Protein AF-A0A7S2CT49-F1 (afdb_monomer_lite)

Structure (mmCIF, N/CA/C/O backbone):
data_AF-A0A7S2CT49-F1
#
_entry.id   AF-A0A7S2CT49-F1
#
loop_
_atom_site.group_PDB
_atom_site.id
_atom_site.type_symbol
_atom_site.label_atom_id
_atom_site.label_alt_id
_atom_site.label_comp_id
_atom_site.label_asym_id
_atom_site.label_entity_id
_atom_site.label_seq_id
_atom_site.pdbx_PDB_ins_code
_atom_site.Cartn_x
_atom_site.Cartn_y
_atom_site.Cartn_z
_atom_site.occupancy
_atom_site.B_iso_or_equiv
_atom_site.auth_seq_id
_atom_site.auth_comp_id
_atom_site.auth_asym_id
_atom_site.auth_atom_id
_atom_site.pdbx_PDB_model_num
ATOM 1 N N . GLN A 1 1 ? 1.262 11.212 2.405 1.00 94.25 1 GLN A N 1
ATOM 2 C CA . GLN A 1 1 ? 2.183 10.384 3.219 1.00 94.25 1 GLN A CA 1
ATOM 3 C C . GLN A 1 1 ? 2.990 9.507 2.270 1.00 94.25 1 GLN A C 1
ATOM 5 O O . GLN A 1 1 ? 2.411 9.041 1.298 1.00 94.25 1 GLN A O 1
ATOM 10 N N . THR A 1 2 ? 4.295 9.329 2.488 1.00 95.44 2 THR A N 1
ATOM 11 C CA . THR A 1 2 ? 5.170 8.579 1.561 1.00 95.44 2 THR A CA 1
ATOM 12 C C . THR A 1 2 ? 5.557 7.240 2.173 1.00 95.44 2 THR A C 1
ATOM 14 O O . THR A 1 2 ? 5.940 7.220 3.340 1.00 95.44 2 THR A O 1
ATOM 17 N N . PHE A 1 3 ? 5.526 6.174 1.369 1.00 96.88 3 PHE A N 1
ATOM 18 C CA . PHE A 1 3 ? 5.885 4.804 1.752 1.00 96.88 3 PHE A CA 1
ATOM 19 C C . PHE A 1 3 ? 6.835 4.187 0.724 1.00 96.88 3 PHE A C 1
ATOM 21 O O . PHE A 1 3 ? 6.817 4.553 -0.452 1.00 96.88 3 PHE A O 1
ATOM 28 N N . THR A 1 4 ? 7.680 3.266 1.170 1.00 96.56 4 THR A N 1
ATOM 29 C CA . THR A 1 4 ? 8.491 2.387 0.330 1.00 96.56 4 THR A CA 1
ATOM 30 C C . THR A 1 4 ? 7.782 1.051 0.300 1.00 96.56 4 THR A C 1
ATOM 32 O O . THR A 1 4 ? 7.306 0.565 1.322 1.00 96.56 4 THR A O 1
ATOM 35 N N . VAL A 1 5 ? 7.681 0.463 -0.883 1.00 95.62 5 VAL A N 1
ATOM 36 C CA . VAL A 1 5 ? 6.955 -0.789 -1.070 1.00 95.62 5 VAL A CA 1
ATOM 37 C C . VAL A 1 5 ? 7.770 -1.747 -1.911 1.00 95.62 5 VAL A C 1
ATOM 39 O O . VAL A 1 5 ? 8.537 -1.324 -2.779 1.00 95.62 5 VAL A O 1
ATOM 42 N N . VAL A 1 6 ? 7.576 -3.038 -1.668 1.00 93.88 6 VAL A N 1
ATOM 43 C CA . VAL A 1 6 ? 7.970 -4.071 -2.622 1.00 93.88 6 VAL A CA 1
ATOM 44 C C . VAL A 1 6 ? 6.849 -4.269 -3.640 1.00 93.88 6 VAL A C 1
ATOM 46 O O . VAL A 1 6 ? 5.675 -4.343 -3.273 1.00 93.88 6 VAL A O 1
ATOM 49 N N . PHE A 1 7 ? 7.209 -4.349 -4.918 1.00 94.31 7 PHE A N 1
ATOM 50 C CA . PHE A 1 7 ? 6.288 -4.764 -5.972 1.00 94.31 7 PHE A CA 1
ATOM 51 C C . PHE A 1 7 ? 6.201 -6.289 -5.987 1.00 94.31 7 PHE A C 1
ATOM 53 O O . PHE A 1 7 ? 7.211 -6.960 -6.199 1.00 94.31 7 PHE A O 1
ATOM 60 N N . ASP A 1 8 ? 5.006 -6.831 -5.769 1.00 92.25 8 ASP A N 1
ATOM 61 C CA . ASP A 1 8 ? 4.779 -8.271 -5.662 1.00 92.25 8 ASP A CA 1
ATOM 62 C C . ASP A 1 8 ? 3.765 -8.752 -6.703 1.00 92.25 8 ASP A C 1
ATOM 64 O O . ASP A 1 8 ? 2.602 -8.365 -6.694 1.00 92.25 8 ASP A O 1
ATOM 68 N N . THR A 1 9 ? 4.189 -9.638 -7.600 1.00 92.75 9 THR A N 1
ATOM 69 C CA . THR A 1 9 ? 3.304 -10.223 -8.624 1.00 92.75 9 THR A CA 1
ATOM 70 C C . THR A 1 9 ? 2.485 -11.411 -8.104 1.00 92.75 9 THR A C 1
ATOM 72 O O . THR A 1 9 ? 1.569 -11.863 -8.790 1.00 92.75 9 THR A O 1
ATOM 75 N N . GLY A 1 10 ? 2.782 -11.903 -6.896 1.00 90.12 10 GLY A N 1
ATOM 76 C CA . GLY A 1 10 ? 2.071 -12.993 -6.226 1.00 90.12 10 GLY A CA 1
ATOM 77 C C . GLY A 1 10 ? 0.856 -12.554 -5.404 1.00 90.12 10 GLY A C 1
ATOM 78 O O . GLY A 1 10 ? 0.076 -13.406 -4.982 1.00 90.12 10 GLY A O 1
ATOM 79 N N . SER A 1 11 ? 0.655 -11.250 -5.200 1.00 90.62 11 SER A N 1
ATOM 80 C CA . SER A 1 11 ? -0.482 -10.688 -4.463 1.00 90.62 11 SER A CA 1
ATOM 81 C C . SER A 1 11 ? -1.152 -9.549 -5.233 1.00 90.62 11 SER A C 1
ATOM 83 O O . SER A 1 11 ? -0.594 -9.011 -6.187 1.00 90.62 11 SER A O 1
ATOM 85 N N . GLY A 1 12 ? -2.387 -9.202 -4.858 1.00 92.75 12 GLY A N 1
ATOM 86 C CA . GLY A 1 12 ? -3.183 -8.192 -5.568 1.00 92.75 12 GLY A CA 1
ATOM 87 C C . GLY A 1 12 ? -3.439 -6.882 -4.812 1.00 92.75 12 GLY A C 1
ATOM 88 O O . GLY A 1 12 ? -3.810 -5.892 -5.436 1.00 92.75 12 GLY A O 1
ATOM 89 N N . HIS A 1 13 ? -3.269 -6.863 -3.489 1.00 95.31 13 HIS A N 1
ATOM 90 C CA . HIS A 1 13 ? -3.631 -5.722 -2.641 1.00 95.31 13 HIS A CA 1
ATOM 91 C C . HIS A 1 13 ? -2.438 -4.783 -2.424 1.00 95.31 13 HIS A C 1
ATOM 93 O O . HIS A 1 13 ? -1.292 -5.230 -2.384 1.00 95.31 13 HIS A O 1
ATOM 99 N N . LEU A 1 14 ? -2.706 -3.496 -2.189 1.00 97.06 14 LEU A N 1
ATOM 100 C CA . LEU A 1 14 ? -1.769 -2.632 -1.469 1.00 97.06 14 LEU A CA 1
ATOM 101 C C . LEU A 1 14 ? -1.980 -2.820 0.038 1.00 97.06 14 LEU A C 1
ATOM 103 O O . LEU A 1 14 ? -3.093 -2.628 0.535 1.00 97.06 14 LEU A O 1
ATOM 107 N N . ILE A 1 15 ? -0.913 -3.184 0.747 1.00 96.31 15 ILE A N 1
ATOM 108 C CA . ILE A 1 15 ? -0.894 -3.380 2.198 1.00 96.31 15 ILE A CA 1
ATOM 109 C C . ILE A 1 15 ? 0.108 -2.401 2.806 1.00 96.31 15 ILE A C 1
ATOM 111 O O . ILE A 1 15 ? 1.294 -2.438 2.471 1.00 96.31 15 ILE A O 1
ATOM 115 N N . LEU A 1 16 ? -0.366 -1.554 3.719 1.00 97.75 16 LEU A N 1
ATOM 116 C CA . LEU A 1 16 ? 0.454 -0.615 4.487 1.00 97.75 16 LEU A CA 1
ATOM 117 C C . LEU A 1 16 ? 0.185 -0.790 5.987 1.00 97.75 16 LEU A C 1
ATOM 119 O O . LEU A 1 16 ? -0.951 -1.082 6.365 1.00 97.75 16 LEU A O 1
ATOM 123 N N . PRO A 1 17 ? 1.174 -0.599 6.870 1.00 97.50 17 PRO A N 1
ATOM 124 C CA . PRO A 1 17 ? 0.947 -0.645 8.308 1.00 97.50 17 PRO A CA 1
ATOM 125 C C . PRO A 1 17 ? 0.160 0.587 8.770 1.00 97.50 17 PRO A C 1
ATOM 127 O O . PRO A 1 17 ? 0.418 1.715 8.357 1.00 97.50 17 PRO A O 1
ATOM 130 N N . SER A 1 18 ? -0.831 0.363 9.626 1.00 97.62 18 SER A N 1
ATOM 131 C CA . SER A 1 18 ? -1.708 1.392 10.189 1.00 97.62 18 SER A CA 1
ATOM 132 C C . SER A 1 18 ? -1.041 2.112 11.358 1.00 97.62 18 SER A C 1
ATOM 134 O O . SER A 1 18 ? -0.359 1.477 12.160 1.00 97.62 18 SER A O 1
ATOM 136 N N . SER A 1 19 ? -1.331 3.399 11.564 1.00 97.00 19 SER A N 1
ATOM 137 C CA . SER A 1 19 ? -0.973 4.102 12.809 1.00 97.00 19 SER A CA 1
ATOM 138 C C . SER A 1 19 ? -1.650 3.509 14.052 1.00 97.00 19 SER A C 1
ATOM 140 O O . SER A 1 19 ? -1.209 3.749 15.172 1.00 97.00 19 SER A O 1
ATOM 142 N N . ARG A 1 20 ? -2.698 2.691 13.864 1.00 94.56 20 ARG A N 1
ATOM 143 C CA . ARG A 1 20 ? -3.353 1.910 14.924 1.00 94.56 20 ARG A CA 1
ATOM 144 C C . ARG A 1 20 ? -2.641 0.583 15.224 1.00 94.56 20 ARG A C 1
ATOM 146 O O . ARG A 1 20 ? -3.030 -0.104 16.165 1.00 94.56 20 ARG A O 1
ATOM 153 N N . CYS A 1 21 ? -1.624 0.201 14.448 1.00 95.50 21 CYS A N 1
ATOM 154 C CA . CYS A 1 21 ? -0.850 -1.006 14.706 1.00 95.50 21 CYS A CA 1
ATOM 155 C C . CYS A 1 21 ? 0.168 -0.773 15.826 1.00 95.50 21 CYS A C 1
ATOM 157 O O . CYS A 1 21 ? 1.111 -0.002 15.672 1.00 95.50 21 CYS A O 1
ATOM 159 N N . LEU A 1 22 ? 0.006 -1.492 16.937 1.00 93.00 22 LEU A N 1
ATOM 160 C CA . LEU A 1 22 ? 0.848 -1.345 18.133 1.00 93.00 22 LEU A CA 1
ATOM 161 C C . LEU A 1 22 ? 1.944 -2.413 18.253 1.00 93.00 22 LEU A C 1
ATOM 163 O O . LEU A 1 22 ? 2.604 -2.500 19.283 1.00 93.00 22 LEU A O 1
ATOM 167 N N . SER A 1 23 ? 2.110 -3.268 17.241 1.00 91.25 23 SER A N 1
ATOM 168 C CA . SER A 1 23 ? 3.147 -4.304 17.271 1.00 91.25 23 SER A CA 1
ATOM 169 C C . SER A 1 23 ? 4.541 -3.715 17.042 1.00 91.25 23 SER A C 1
ATOM 171 O O . SER A 1 23 ? 4.703 -2.800 16.231 1.00 91.25 23 SER A O 1
ATOM 173 N N . ASP A 1 24 ? 5.559 -4.319 17.659 1.00 92.88 24 ASP A N 1
ATOM 174 C CA . ASP A 1 24 ? 6.968 -3.955 17.438 1.00 92.88 24 ASP A CA 1
ATOM 175 C C . ASP A 1 24 ? 7.380 -4.070 15.964 1.00 92.88 24 ASP A C 1
ATOM 177 O O . ASP A 1 24 ? 8.275 -3.370 15.501 1.00 92.88 24 ASP A O 1
ATOM 181 N N . THR A 1 25 ? 6.705 -4.937 15.204 1.00 94.69 25 THR A N 1
ATOM 182 C CA . THR A 1 25 ? 6.922 -5.077 13.760 1.00 94.69 25 THR A CA 1
ATOM 183 C C . THR A 1 25 ? 6.503 -3.819 13.014 1.00 94.69 25 THR A C 1
ATOM 185 O O . THR A 1 25 ? 7.282 -3.290 12.230 1.00 94.69 25 THR A O 1
ATOM 188 N N . CYS A 1 26 ? 5.306 -3.298 13.290 1.00 95.12 26 CYS A N 1
ATOM 189 C CA . CYS A 1 26 ? 4.827 -2.062 12.675 1.00 95.12 26 CYS A CA 1
ATOM 190 C C . CYS A 1 26 ? 5.701 -0.862 13.061 1.00 95.12 26 CYS A C 1
ATOM 192 O O . CYS A 1 26 ? 5.977 -0.021 12.215 1.00 95.12 26 CYS A O 1
ATOM 194 N N . ALA A 1 27 ? 6.202 -0.812 14.299 1.00 93.75 27 ALA A N 1
ATOM 195 C CA . ALA A 1 27 ? 7.058 0.277 14.775 1.00 93.75 27 ALA A CA 1
ATOM 196 C C . ALA A 1 27 ? 8.397 0.413 14.017 1.00 93.75 27 ALA A C 1
ATOM 198 O O . ALA A 1 27 ? 9.044 1.456 14.109 1.00 93.75 27 ALA A O 1
ATOM 199 N N . LYS A 1 28 ? 8.817 -0.616 13.265 1.00 95.31 28 LYS A N 1
ATOM 200 C CA . LYS A 1 28 ? 10.005 -0.573 12.394 1.00 95.31 28 LYS A CA 1
ATOM 201 C C . LYS A 1 28 ? 9.750 0.131 11.053 1.00 95.31 28 LYS A C 1
ATOM 203 O O . LYS A 1 28 ? 10.709 0.440 10.353 1.00 95.31 28 LYS A O 1
ATOM 208 N N . HIS A 1 29 ? 8.488 0.388 10.713 1.00 97.25 29 HIS A N 1
ATOM 209 C CA . HIS A 1 29 ? 8.044 0.889 9.413 1.00 97.25 29 HIS A CA 1
ATOM 210 C C . HIS A 1 29 ? 7.346 2.240 9.543 1.00 97.25 29 HIS A C 1
ATOM 212 O O . HIS A 1 29 ? 6.862 2.620 10.613 1.00 97.25 29 HIS A O 1
ATOM 218 N N . ARG A 1 30 ? 7.244 2.984 8.439 1.00 97.81 30 ARG A N 1
ATOM 219 C CA . ARG A 1 30 ? 6.355 4.149 8.388 1.00 97.81 30 ARG A CA 1
ATOM 220 C C . ARG A 1 30 ? 4.912 3.691 8.457 1.00 97.81 30 ARG A C 1
ATOM 222 O O . ARG A 1 30 ? 4.520 2.796 7.720 1.00 97.81 30 ARG A O 1
ATOM 229 N N . LEU A 1 31 ? 4.121 4.367 9.282 1.00 98.00 31 LEU A N 1
ATOM 230 C CA . LEU A 1 31 ? 2.718 4.047 9.514 1.00 98.00 31 LEU A CA 1
ATOM 231 C C . LEU A 1 31 ? 1.800 5.007 8.756 1.00 98.00 31 LEU A C 1
ATOM 233 O O . LEU A 1 31 ? 2.033 6.216 8.738 1.00 98.00 31 LEU A O 1
ATOM 237 N N . PHE A 1 32 ? 0.736 4.470 8.168 1.00 98.44 32 PHE A N 1
ATOM 238 C CA . PHE A 1 32 ? -0.350 5.248 7.593 1.00 98.44 32 PHE A CA 1
ATOM 239 C C . PHE A 1 32 ? -1.215 5.849 8.695 1.00 98.44 32 PHE A C 1
ATOM 241 O O . PHE A 1 32 ? -1.935 5.147 9.407 1.00 98.44 32 PHE A O 1
ATOM 248 N N . ASP A 1 33 ? -1.165 7.170 8.807 1.00 97.75 33 ASP A N 1
ATOM 249 C CA . ASP A 1 33 ? -2.039 7.958 9.654 1.00 97.75 33 ASP A CA 1
ATOM 250 C C . ASP A 1 33 ? -3.234 8.468 8.850 1.00 97.75 33 ASP A C 1
ATOM 252 O O . ASP A 1 33 ? -3.127 9.380 8.029 1.00 97.75 33 ASP A O 1
ATOM 256 N N . ARG A 1 34 ? -4.411 7.907 9.127 1.00 95.31 34 ARG A N 1
ATOM 257 C CA . ARG A 1 34 ? -5.674 8.320 8.508 1.00 95.31 34 ARG A CA 1
ATOM 258 C C . ARG A 1 34 ? -5.935 9.825 8.629 1.00 95.31 34 ARG A C 1
ATOM 260 O O . ARG A 1 34 ? -6.519 10.402 7.716 1.00 95.31 34 ARG A O 1
ATOM 267 N N . THR A 1 35 ? -5.533 10.462 9.727 1.00 95.56 35 THR A N 1
ATOM 268 C CA . THR A 1 35 ? -5.786 11.895 9.959 1.00 95.56 35 THR A CA 1
ATOM 269 C C . THR A 1 35 ? -4.895 12.800 9.109 1.00 95.56 35 THR A C 1
ATOM 271 O O . THR A 1 35 ? -5.261 13.940 8.838 1.00 95.56 35 THR A O 1
ATOM 274 N N . GLY A 1 36 ? -3.769 12.274 8.622 1.00 96.19 36 GLY A N 1
ATOM 275 C CA . GLY A 1 36 ? -2.838 12.968 7.735 1.00 96.19 36 GLY A CA 1
ATOM 276 C C . GLY A 1 36 ? -3.199 12.894 6.246 1.00 96.19 36 GLY A C 1
ATOM 277 O O . GLY A 1 36 ? -2.352 13.217 5.411 1.00 96.19 36 GLY A O 1
ATOM 278 N N . SER A 1 37 ? -4.399 12.421 5.893 1.00 96.94 37 SER A N 1
ATOM 279 C CA . SER A 1 37 ? -4.901 12.367 4.514 1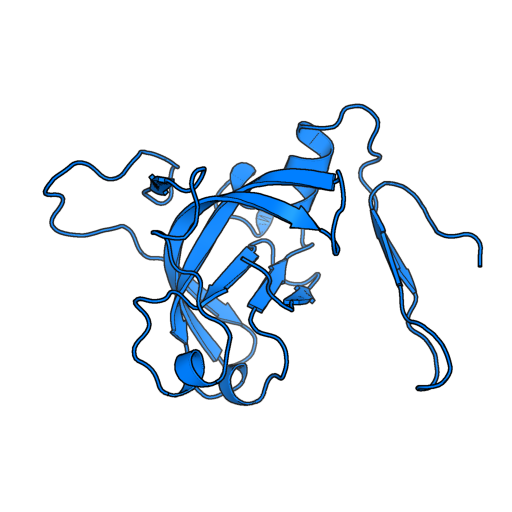.00 96.94 37 SER A CA 1
ATOM 280 C C . SER A 1 37 ? -6.290 13.003 4.409 1.00 96.94 37 SER A C 1
ATOM 282 O O . SER A 1 37 ? -7.227 12.594 5.099 1.00 96.94 37 SER A O 1
ATOM 284 N N . GLU A 1 38 ? -6.417 14.000 3.532 1.00 96.19 38 GLU A N 1
ATOM 285 C CA . GLU A 1 38 ? -7.678 14.704 3.261 1.00 96.19 38 GLU A CA 1
ATOM 286 C C . GLU A 1 38 ? -8.654 13.853 2.434 1.00 96.19 38 GLU A C 1
ATOM 288 O O . GLU A 1 38 ? -9.866 13.963 2.613 1.00 96.19 38 GLU A O 1
ATOM 293 N N . SER A 1 39 ? -8.136 12.993 1.551 1.00 96.69 39 SER A N 1
ATOM 294 C CA . SER A 1 39 ? -8.925 12.117 0.674 1.00 96.69 39 SER A CA 1
ATOM 295 C C . SER A 1 39 ? -9.280 10.774 1.305 1.00 96.69 39 SER A C 1
ATOM 297 O O . SER A 1 39 ? -10.162 10.082 0.792 1.00 96.69 39 SER A O 1
ATOM 299 N N . ALA A 1 40 ? -8.624 10.397 2.405 1.00 97.88 40 ALA A N 1
ATOM 300 C CA . ALA A 1 40 ? -8.869 9.107 3.023 1.00 97.88 40 ALA A CA 1
ATOM 301 C C . ALA A 1 40 ? -10.304 9.001 3.558 1.00 97.88 40 ALA A C 1
ATOM 303 O O . ALA A 1 40 ? -10.854 9.958 4.103 1.00 97.88 40 ALA A O 1
ATOM 304 N N . VAL A 1 41 ? -10.898 7.811 3.475 1.00 97.44 41 VAL A N 1
ATOM 305 C CA . VAL A 1 41 ? -12.194 7.461 4.069 1.00 97.44 41 VAL A CA 1
ATOM 306 C C . VAL A 1 41 ? -12.079 6.066 4.674 1.00 97.44 41 VAL A C 1
ATOM 308 O O . VAL A 1 41 ? -11.730 5.114 3.979 1.00 97.44 41 VAL A O 1
ATOM 311 N N . ASP A 1 42 ? -12.366 5.937 5.973 1.00 96.25 42 ASP A N 1
ATOM 312 C CA . ASP A 1 42 ? -12.455 4.615 6.602 1.00 96.25 42 ASP A CA 1
ATOM 313 C C . ASP A 1 42 ? -13.687 3.901 6.019 1.00 96.25 42 ASP A C 1
ATOM 315 O O . ASP A 1 42 ? -14.794 4.450 6.039 1.00 96.25 42 ASP A O 1
ATOM 319 N N . ILE A 1 43 ? -13.491 2.688 5.501 1.00 97.38 43 ILE A N 1
ATOM 320 C CA . ILE A 1 43 ? -14.525 1.885 4.829 1.00 97.38 43 ILE A CA 1
ATOM 321 C C . ILE A 1 43 ? -14.563 0.452 5.375 1.00 97.38 43 ILE A C 1
ATOM 323 O O . ILE A 1 43 ? -13.599 -0.004 5.999 1.00 97.38 43 ILE A O 1
ATOM 327 N N . GLU A 1 44 ? -15.668 -0.244 5.132 1.00 96.38 44 GLU A N 1
ATOM 328 C CA . GLU A 1 44 ? -15.753 -1.705 5.200 1.00 96.38 44 GLU A CA 1
ATOM 329 C C . GLU A 1 44 ? -15.148 -2.350 3.940 1.00 96.38 44 GLU A C 1
ATOM 331 O O . GLU A 1 44 ? -14.754 -1.661 2.991 1.00 96.38 44 GLU A O 1
ATOM 336 N N . HIS A 1 45 ? -15.069 -3.684 3.909 1.00 94.31 45 HIS A N 1
ATOM 337 C CA . HIS A 1 45 ? -14.412 -4.414 2.815 1.00 94.31 45 HIS A CA 1
ATOM 338 C C . HIS A 1 45 ? -15.096 -4.220 1.446 1.00 94.31 45 HIS A C 1
ATOM 340 O O . HIS A 1 45 ? -14.491 -4.421 0.390 1.00 94.31 45 HIS A O 1
ATOM 346 N N . ASP A 1 46 ? -16.383 -3.873 1.446 1.00 95.06 46 ASP A N 1
ATOM 347 C CA . ASP A 1 46 ? -17.190 -3.626 0.249 1.00 95.06 46 ASP A CA 1
ATOM 348 C C . ASP A 1 46 ? -17.129 -2.161 -0.225 1.00 95.06 46 ASP A C 1
ATOM 350 O O . ASP A 1 46 ? -17.679 -1.816 -1.276 1.00 95.06 46 ASP A O 1
ATOM 354 N N . GLY A 1 47 ? -16.414 -1.309 0.518 1.00 96.56 47 GLY A N 1
ATOM 355 C CA . GLY A 1 47 ? -16.265 0.119 0.264 1.00 96.56 47 GLY A CA 1
ATOM 356 C C . GLY A 1 47 ? -17.330 1.004 0.897 1.00 96.56 47 GLY A C 1
ATOM 357 O O . GLY A 1 47 ? -17.305 2.213 0.666 1.00 96.56 47 GLY A O 1
ATOM 358 N N . THR A 1 48 ? -18.259 0.454 1.679 1.00 96.31 48 THR A N 1
ATOM 359 C CA . THR A 1 48 ? -19.218 1.277 2.419 1.00 96.31 48 THR A CA 1
ATOM 360 C C . THR A 1 48 ? -18.500 2.083 3.511 1.00 96.31 48 THR A C 1
ATOM 362 O O . THR A 1 48 ? -17.686 1.526 4.248 1.00 96.31 48 THR A O 1
ATOM 365 N N . PRO A 1 49 ? -18.741 3.405 3.640 1.00 96.44 49 PRO A N 1
ATOM 366 C CA . PRO A 1 49 ? -18.118 4.198 4.697 1.00 96.44 49 PRO A CA 1
ATOM 367 C C . PRO A 1 49 ? -18.509 3.709 6.092 1.00 96.44 49 PRO A C 1
ATOM 369 O O . PRO A 1 49 ? -19.683 3.419 6.347 1.00 96.44 49 PRO A O 1
ATOM 372 N N . ILE A 1 50 ? -17.543 3.697 7.016 1.00 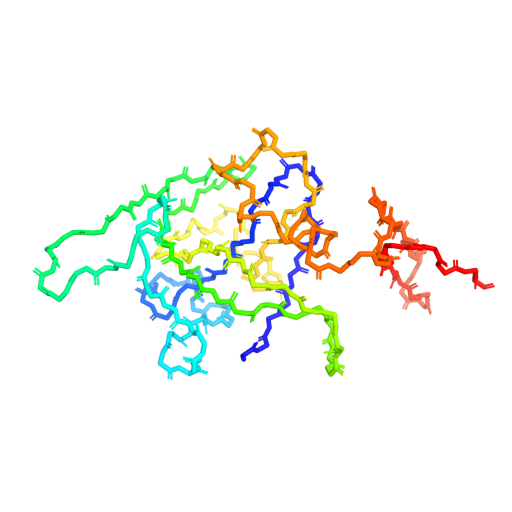94.56 50 ILE A N 1
ATOM 373 C CA . ILE A 1 50 ? -17.805 3.336 8.412 1.00 94.56 50 ILE A CA 1
ATOM 374 C C . ILE A 1 50 ? -18.825 4.311 9.007 1.00 94.56 50 ILE A C 1
ATOM 376 O O . ILE A 1 50 ? -18.642 5.533 8.996 1.00 94.56 50 ILE A O 1
ATOM 380 N N . LYS A 1 51 ? -19.915 3.769 9.557 1.00 89.69 51 LYS A N 1
ATOM 381 C CA . LYS A 1 51 ? -20.953 4.578 10.204 1.00 89.69 51 LYS A CA 1
ATOM 382 C C . LYS A 1 51 ? -20.427 5.170 11.516 1.00 89.69 51 LYS A C 1
ATOM 384 O O . LYS A 1 51 ? -19.757 4.465 12.275 1.00 89.69 51 LYS A O 1
ATOM 389 N N . PRO A 1 52 ? -20.787 6.421 11.855 1.00 84.00 52 PRO A N 1
ATOM 390 C CA . PRO A 1 52 ? -20.495 6.971 13.173 1.00 84.00 52 PRO A CA 1
ATOM 391 C C . PRO A 1 52 ? -21.029 6.051 14.280 1.00 84.00 52 PRO A C 1
ATOM 393 O O . PRO A 1 52 ? -22.202 5.682 14.269 1.00 84.00 52 PRO A O 1
ATOM 396 N N . GLY A 1 53 ? -20.166 5.672 15.225 1.00 81.38 53 GLY A N 1
ATOM 397 C CA . GLY A 1 53 ? -20.531 4.784 16.333 1.00 81.38 53 GLY A CA 1
ATOM 398 C C . GLY A 1 53 ? -20.594 3.291 15.988 1.00 81.38 53 GLY A C 1
ATOM 399 O O . GLY A 1 53 ? -21.090 2.518 16.806 1.00 81.38 53 GLY A O 1
ATOM 400 N N . ALA A 1 54 ? -20.105 2.864 14.817 1.00 82.62 54 ALA A N 1
ATOM 401 C CA . ALA A 1 54 ? -19.908 1.444 14.531 1.00 82.62 54 ALA A CA 1
ATOM 402 C C . ALA A 1 54 ? -18.969 0.809 15.578 1.00 82.62 54 ALA A C 1
ATOM 404 O O . ALA A 1 54 ? -17.906 1.351 15.880 1.00 82.62 54 ALA A O 1
ATOM 405 N N . GLY A 1 55 ? -19.390 -0.320 16.159 1.00 75.06 55 GLY A N 1
ATOM 406 C CA . GLY A 1 55 ? -18.659 -0.990 17.243 1.00 75.06 55 GLY A CA 1
ATOM 407 C C . GLY A 1 55 ? -17.522 -1.904 16.776 1.00 75.06 55 GLY A C 1
ATOM 408 O O . GLY A 1 55 ? -16.577 -2.131 17.525 1.00 75.06 55 GLY A O 1
ATOM 409 N N . SER A 1 56 ? -17.598 -2.420 15.550 1.00 84.12 56 SER A N 1
ATOM 410 C CA . SER A 1 56 ? -16.594 -3.294 14.938 1.00 84.12 56 SER A CA 1
ATOM 411 C C . SER A 1 56 ? -16.460 -2.956 13.460 1.00 84.12 56 SER A C 1
ATOM 413 O O . SER A 1 56 ? -17.451 -2.569 12.844 1.00 84.12 56 SER A O 1
ATOM 415 N N . ARG A 1 57 ? -15.255 -3.126 12.915 1.00 89.44 57 ARG A N 1
ATOM 416 C CA . ARG A 1 57 ? -14.962 -3.005 11.484 1.00 89.44 57 ARG A CA 1
ATOM 417 C C . ARG A 1 57 ? -14.707 -4.380 10.891 1.00 89.44 57 ARG A C 1
ATOM 419 O O . ARG A 1 57 ? -14.205 -5.259 11.598 1.00 89.44 57 ARG A O 1
ATOM 426 N N . ASP A 1 58 ? -14.983 -4.532 9.607 1.00 90.88 58 ASP A N 1
ATOM 427 C CA . ASP A 1 58 ? -14.563 -5.706 8.861 1.00 90.88 58 ASP A CA 1
ATOM 428 C C . ASP A 1 58 ? -13.037 -5.794 8.830 1.00 90.88 58 ASP A C 1
ATOM 430 O O . ASP A 1 58 ? -12.324 -4.799 8.655 1.00 90.88 58 ASP A O 1
ATOM 434 N N . GLN A 1 59 ? -12.536 -7.015 9.000 1.00 92.12 59 GLN A N 1
ATOM 435 C CA . GLN A 1 59 ? -11.112 -7.309 8.975 1.00 92.12 59 GLN A CA 1
ATOM 436 C C . GLN A 1 59 ? -10.818 -8.451 8.014 1.00 92.12 59 GLN A C 1
ATOM 438 O O . GLN A 1 59 ? -11.605 -9.386 7.866 1.00 92.12 59 GLN A O 1
ATOM 443 N N . LEU A 1 60 ? -9.643 -8.387 7.398 1.00 90.88 60 LEU A N 1
ATOM 444 C CA . LEU A 1 60 ? -9.094 -9.451 6.570 1.00 90.88 60 LEU A CA 1
ATOM 445 C C . LEU A 1 60 ? -7.797 -9.970 7.187 1.00 90.88 60 LEU A C 1
ATOM 447 O O . LEU A 1 60 ? -6.939 -9.183 7.590 1.00 90.88 60 LEU A O 1
ATOM 451 N N . ALA A 1 61 ? -7.649 -11.295 7.202 1.00 90.81 61 ALA A N 1
ATOM 452 C CA . ALA A 1 61 ? -6.374 -11.961 7.421 1.00 90.81 61 ALA A CA 1
ATOM 453 C C . ALA A 1 61 ? -5.755 -12.336 6.064 1.00 90.81 61 ALA A C 1
ATOM 455 O O . ALA A 1 61 ? -6.389 -13.022 5.262 1.00 90.81 61 ALA A O 1
ATOM 456 N N . ILE A 1 62 ? -4.533 -11.874 5.797 1.00 85.50 62 ILE A N 1
ATOM 457 C CA . ILE A 1 62 ? -3.771 -12.165 4.575 1.00 85.50 62 ILE A CA 1
ATOM 458 C C . ILE A 1 62 ? -2.513 -12.936 4.959 1.00 85.50 62 ILE A C 1
ATOM 460 O O . ILE A 1 62 ? -1.733 -12.476 5.791 1.00 85.50 62 ILE A O 1
ATOM 464 N N . SER A 1 63 ? -2.283 -14.075 4.310 1.00 85.00 63 SER A N 1
ATOM 465 C CA . SER A 1 63 ? -1.019 -14.808 4.412 1.00 85.00 63 SER A CA 1
ATOM 466 C C . SER A 1 63 ? -0.024 -14.312 3.359 1.00 85.00 63 SER A C 1
ATOM 468 O O . SER A 1 63 ? -0.363 -14.227 2.179 1.00 85.00 63 SER A O 1
ATOM 470 N N . PHE A 1 64 ? 1.209 -14.015 3.774 1.00 77.44 64 PHE A N 1
ATOM 471 C CA . PHE A 1 64 ? 2.309 -13.613 2.891 1.00 77.44 64 PHE A CA 1
ATOM 472 C C . PHE A 1 64 ? 3.552 -14.447 3.209 1.00 77.44 64 PHE A C 1
ATOM 474 O O . PHE A 1 64 ? 4.203 -14.252 4.239 1.00 77.44 64 PHE A O 1
ATOM 481 N N . GLY A 1 65 ? 3.882 -15.399 2.334 1.00 79.25 65 GLY A N 1
ATOM 482 C CA . GLY A 1 65 ? 4.914 -16.393 2.630 1.00 79.25 65 GLY A CA 1
ATOM 483 C C . GLY A 1 65 ? 4.568 -17.170 3.906 1.00 79.25 65 GLY A C 1
ATOM 484 O O . GLY A 1 65 ? 3.542 -17.843 3.959 1.00 79.25 65 GLY A O 1
ATOM 485 N N . THR A 1 66 ? 5.419 -17.060 4.928 1.00 83.69 66 THR A N 1
ATOM 486 C CA . THR A 1 66 ? 5.219 -17.648 6.267 1.00 83.69 66 THR A CA 1
ATOM 487 C C . THR A 1 66 ? 4.528 -16.710 7.261 1.00 83.69 66 THR A C 1
ATOM 489 O O . THR A 1 66 ? 4.209 -17.136 8.369 1.00 83.69 66 THR A O 1
ATOM 492 N N . GLY A 1 67 ? 4.312 -15.446 6.891 1.00 88.25 67 GLY A N 1
ATOM 493 C CA . GLY A 1 67 ? 3.744 -14.427 7.765 1.00 88.25 67 GLY A CA 1
ATOM 494 C C . GLY A 1 67 ? 2.249 -14.202 7.572 1.00 88.25 67 GLY A C 1
ATOM 495 O O . GLY A 1 67 ? 1.641 -14.653 6.599 1.00 88.25 67 GLY A O 1
ATOM 496 N N . GLU A 1 68 ? 1.672 -13.438 8.496 1.00 91.81 68 GLU A N 1
ATOM 497 C CA . GLU A 1 68 ? 0.259 -13.066 8.500 1.00 91.81 68 GLU A CA 1
ATOM 498 C C . GLU A 1 68 ? 0.077 -11.567 8.772 1.00 91.81 68 GLU A C 1
ATOM 500 O O . GLU A 1 68 ? 0.759 -10.969 9.611 1.00 91.81 68 GLU A O 1
ATOM 505 N N . VAL A 1 69 ? -0.880 -10.972 8.065 1.00 92.19 69 VAL A N 1
ATOM 506 C CA . VAL A 1 69 ? -1.372 -9.613 8.280 1.00 92.19 69 VAL A CA 1
ATOM 507 C C . VAL A 1 69 ? -2.838 -9.683 8.666 1.00 92.19 69 VAL A C 1
ATOM 509 O O . VAL A 1 69 ? -3.624 -10.294 7.952 1.00 92.19 69 VAL A O 1
ATOM 512 N N . THR A 1 70 ? -3.225 -8.990 9.735 1.00 94.44 70 THR A N 1
ATOM 513 C CA . THR A 1 70 ? -4.630 -8.651 9.996 1.00 94.44 70 THR A CA 1
ATOM 514 C C . THR A 1 70 ? -4.821 -7.170 9.712 1.00 94.44 70 THR A C 1
ATOM 516 O O . THR A 1 70 ? -4.110 -6.338 10.287 1.00 94.44 70 THR A O 1
ATOM 519 N N . GLY A 1 71 ? -5.763 -6.824 8.840 1.00 94.75 71 GLY A N 1
ATOM 520 C CA . GLY A 1 71 ? -5.973 -5.442 8.423 1.00 94.75 71 GLY A CA 1
ATOM 521 C C . GLY A 1 71 ? -7.432 -5.037 8.289 1.00 94.75 71 GLY A C 1
ATOM 522 O O . GLY A 1 71 ? -8.316 -5.874 8.129 1.00 94.75 71 GLY A O 1
ATOM 523 N N . GLU A 1 72 ? -7.644 -3.729 8.354 1.00 96.00 72 GLU A N 1
ATOM 524 C CA . GLU A 1 72 ? -8.892 -3.035 8.022 1.00 96.00 72 GLU A CA 1
ATOM 525 C C . GLU A 1 72 ? -8.724 -2.309 6.679 1.00 96.00 72 GLU A C 1
ATOM 527 O O . GLU A 1 72 ? -7.665 -2.377 6.056 1.00 96.00 72 GLU A O 1
ATOM 532 N N . PHE A 1 73 ? -9.745 -1.584 6.224 1.00 97.50 73 PHE A N 1
ATOM 533 C CA . PHE A 1 73 ? -9.753 -1.004 4.881 1.00 97.50 73 PHE A CA 1
ATOM 534 C C . PHE A 1 73 ? -9.838 0.519 4.898 1.00 97.50 73 PHE A C 1
ATOM 536 O O . PHE A 1 73 ? -10.520 1.121 5.726 1.00 97.50 73 PHE A O 1
ATOM 543 N N . VAL A 1 74 ? -9.163 1.169 3.964 1.00 98.06 74 VAL A N 1
ATOM 544 C CA . VAL A 1 74 ? -9.308 2.608 3.736 1.00 98.06 74 VAL A CA 1
ATOM 545 C C . VAL A 1 74 ? -9.453 2.844 2.245 1.00 98.06 74 VAL A C 1
ATOM 547 O O . VAL A 1 74 ? -8.780 2.204 1.444 1.00 98.06 74 VAL A O 1
ATOM 550 N N . TYR A 1 75 ? -10.346 3.739 1.860 1.00 98.44 75 TYR A N 1
ATOM 551 C CA . TYR A 1 75 ? -10.328 4.322 0.529 1.00 98.44 75 TYR A CA 1
ATOM 552 C C . TYR A 1 75 ? -9.401 5.531 0.566 1.00 98.44 75 TYR A C 1
ATOM 554 O O . TYR A 1 75 ? -9.554 6.362 1.459 1.00 98.44 75 TYR A O 1
ATOM 562 N N . ASP A 1 76 ? -8.460 5.645 -0.364 1.00 98.38 76 ASP A N 1
ATOM 563 C CA . ASP A 1 76 ? -7.634 6.846 -0.493 1.00 98.38 76 ASP A CA 1
ATOM 564 C C . ASP A 1 76 ? -7.084 6.999 -1.919 1.00 98.38 76 ASP A C 1
ATOM 566 O O . ASP A 1 76 ? -7.103 6.066 -2.729 1.00 98.38 76 ASP A O 1
ATOM 570 N N . ARG A 1 77 ? -6.554 8.186 -2.216 1.00 97.25 77 ARG A N 1
ATOM 571 C CA . ARG A 1 77 ? -5.825 8.468 -3.447 1.00 97.25 77 ARG A CA 1
ATOM 572 C C . ARG A 1 77 ? -4.364 8.063 -3.298 1.00 97.25 77 ARG A C 1
ATOM 574 O O . ARG A 1 77 ? -3.630 8.627 -2.488 1.00 97.25 77 ARG A O 1
ATOM 581 N N . VAL A 1 78 ? -3.919 7.118 -4.122 1.00 97.06 78 VAL A N 1
ATOM 582 C CA . VAL A 1 78 ? -2.546 6.595 -4.097 1.00 97.06 78 VAL A CA 1
ATOM 583 C C . VAL A 1 78 ? -1.815 6.988 -5.372 1.00 97.06 78 VAL A C 1
ATOM 585 O O . VAL A 1 78 ? -2.327 6.789 -6.470 1.00 97.06 78 VAL A O 1
ATOM 588 N N . CYS A 1 79 ? -0.605 7.528 -5.223 1.00 94.50 79 CYS A N 1
ATOM 589 C CA . CYS A 1 79 ? 0.251 7.965 -6.326 1.00 94.50 79 CYS A CA 1
ATOM 590 C C . CYS A 1 79 ? 1.583 7.209 -6.319 1.00 94.50 79 CYS A C 1
ATOM 592 O O . CYS A 1 79 ? 2.163 6.980 -5.256 1.00 94.50 79 CYS A O 1
ATOM 594 N N . LEU A 1 80 ? 2.089 6.851 -7.503 1.00 91.12 80 LEU A N 1
ATOM 595 C CA . LEU A 1 80 ? 3.367 6.149 -7.656 1.00 91.12 80 LEU A CA 1
ATOM 596 C C . LEU A 1 80 ? 4.512 7.098 -7.993 1.00 91.12 80 LEU A C 1
ATOM 598 O O . LEU A 1 80 ? 4.459 7.791 -9.001 1.00 91.12 80 LEU A O 1
ATOM 602 N N . GLY A 1 81 ? 5.592 7.056 -7.214 1.00 83.00 81 GLY A N 1
ATOM 603 C CA . GLY A 1 81 ? 6.776 7.887 -7.435 1.00 83.00 81 GLY A CA 1
ATOM 604 C C . GLY A 1 81 ? 6.666 9.284 -6.819 1.00 83.00 81 GLY A C 1
ATOM 605 O O . GLY A 1 81 ? 5.583 9.819 -6.582 1.00 83.00 81 GLY A O 1
ATOM 606 N N . SER A 1 82 ? 7.820 9.880 -6.526 1.00 63.62 82 SER A N 1
ATOM 607 C CA . SER A 1 82 ? 7.905 11.190 -5.879 1.00 63.62 82 SER A CA 1
ATOM 608 C C . SER A 1 82 ? 7.471 12.301 -6.840 1.00 63.62 82 SER A C 1
ATOM 610 O O . SER A 1 82 ? 8.194 12.621 -7.779 1.00 63.62 82 SER A O 1
ATOM 612 N N . GLY A 1 83 ? 6.299 12.896 -6.593 1.00 59.47 83 GLY A N 1
ATOM 613 C CA . GLY A 1 83 ? 5.785 14.040 -7.360 1.00 59.47 83 GLY A CA 1
ATOM 614 C C . GLY A 1 83 ? 5.075 13.687 -8.671 1.00 59.47 83 GLY A C 1
ATOM 615 O O . GLY A 1 83 ? 4.987 14.542 -9.549 1.00 59.47 83 GLY A O 1
ATOM 616 N N . SER A 1 84 ? 4.602 12.448 -8.840 1.00 60.25 84 SER A N 1
ATOM 617 C CA . SER A 1 84 ? 3.950 12.031 -10.085 1.00 60.25 84 SER A CA 1
ATOM 618 C C . SER A 1 84 ? 2.487 12.481 -10.191 1.00 60.25 84 SER A C 1
ATOM 620 O O . SER A 1 84 ? 1.779 12.635 -9.197 1.00 60.25 84 SER A O 1
ATOM 622 N N . ASN A 1 85 ? 2.022 12.611 -11.437 1.00 67.88 85 ASN A N 1
ATOM 623 C CA . ASN A 1 85 ? 0.601 12.721 -11.786 1.00 67.88 85 ASN A CA 1
ATOM 624 C C . ASN A 1 85 ? -0.081 11.343 -11.894 1.00 67.88 85 ASN A C 1
ATOM 626 O O . ASN A 1 85 ? -1.254 11.262 -12.257 1.00 67.88 85 ASN A O 1
ATOM 630 N N . THR A 1 86 ? 0.649 10.255 -11.629 1.00 86.50 86 THR A N 1
ATOM 631 C CA . THR A 1 86 ? 0.157 8.891 -11.816 1.00 86.50 86 THR A CA 1
ATOM 632 C C . THR A 1 86 ? -0.446 8.404 -10.515 1.00 86.50 86 THR A C 1
ATOM 634 O O . THR A 1 86 ? 0.223 7.785 -9.683 1.00 86.50 86 THR A O 1
ATOM 637 N N . CYS A 1 87 ? -1.723 8.720 -10.351 1.00 92.81 87 CYS A N 1
ATOM 638 C CA . CYS A 1 87 ? -2.496 8.354 -9.182 1.00 92.81 87 CYS A CA 1
ATOM 639 C C . CYS A 1 87 ? -3.751 7.588 -9.583 1.00 92.81 87 CYS A C 1
ATOM 641 O O . CYS A 1 87 ? -4.279 7.771 -10.682 1.00 92.81 87 CYS A O 1
ATOM 643 N N . ALA A 1 88 ? -4.253 6.790 -8.654 1.00 96.31 88 ALA A N 1
ATOM 644 C CA . ALA A 1 88 ? -5.577 6.210 -8.734 1.00 96.31 88 ALA A CA 1
ATOM 645 C C . ALA A 1 88 ? -6.229 6.233 -7.357 1.00 96.31 88 ALA A C 1
ATOM 647 O O . ALA A 1 88 ? -5.556 6.117 -6.328 1.00 96.31 88 ALA A O 1
ATOM 648 N N . ASP A 1 89 ? -7.543 6.379 -7.358 1.00 97.88 89 ASP A N 1
ATOM 649 C CA . ASP A 1 89 ? -8.332 6.238 -6.149 1.00 97.88 89 ASP A CA 1
ATOM 650 C C . ASP A 1 89 ? -8.622 4.751 -5.937 1.00 97.88 89 ASP A C 1
ATOM 652 O O . ASP A 1 89 ? -9.216 4.105 -6.806 1.00 97.88 89 ASP A O 1
ATOM 656 N N . ILE A 1 90 ? -8.151 4.192 -4.821 1.00 98.25 90 ILE A N 1
ATOM 657 C CA . ILE A 1 90 ? -8.208 2.751 -4.548 1.00 98.25 90 ILE A CA 1
ATOM 658 C C . ILE A 1 90 ? -8.658 2.457 -3.120 1.00 98.25 90 ILE A C 1
ATOM 660 O O . ILE A 1 90 ? -8.665 3.322 -2.245 1.00 98.25 90 ILE A O 1
ATOM 664 N N . ARG A 1 91 ? -8.982 1.189 -2.872 1.00 98.25 91 ARG A N 1
ATOM 665 C CA . ARG A 1 91 ? -9.125 0.628 -1.530 1.00 98.25 91 ARG A CA 1
ATOM 666 C C . ARG A 1 91 ? -7.808 -0.025 -1.117 1.00 98.25 91 ARG A C 1
ATOM 668 O O . ARG A 1 91 ? -7.208 -0.783 -1.875 1.00 98.25 91 ARG A O 1
ATOM 675 N N . VAL A 1 92 ? -7.358 0.268 0.092 1.00 98.12 92 VAL A N 1
ATOM 676 C CA . VAL A 1 92 ? -6.075 -0.157 0.658 1.00 98.12 92 VAL A CA 1
ATOM 677 C C . VAL A 1 92 ? -6.335 -0.977 1.912 1.00 98.12 92 VAL A C 1
ATOM 679 O O . VAL A 1 92 ? -7.250 -0.673 2.679 1.00 98.12 92 VAL A O 1
ATOM 682 N N . VAL A 1 93 ? -5.522 -2.009 2.132 1.00 97.56 93 VAL A N 1
ATOM 683 C CA . VAL A 1 93 ? -5.519 -2.772 3.382 1.00 97.56 93 VAL A CA 1
ATOM 684 C C . VAL A 1 93 ? -4.543 -2.110 4.354 1.00 97.56 93 VAL A C 1
ATOM 686 O O . VAL A 1 93 ? -3.343 -2.028 4.093 1.00 97.56 93 VAL A O 1
ATOM 689 N N . LEU A 1 94 ? -5.057 -1.642 5.488 1.00 97.62 94 LEU A N 1
ATOM 690 C CA . LEU A 1 94 ? -4.271 -1.098 6.586 1.00 97.62 94 LEU A CA 1
ATOM 691 C C . LEU A 1 94 ? -4.043 -2.180 7.636 1.00 97.62 94 LEU A C 1
ATOM 693 O O . LEU A 1 94 ? -4.966 -2.569 8.351 1.00 97.62 94 LEU A O 1
ATOM 697 N N . ALA A 1 95 ? -2.810 -2.667 7.735 1.00 96.50 95 ALA A N 1
ATOM 698 C CA . ALA A 1 95 ? -2.433 -3.693 8.692 1.00 96.50 95 ALA A CA 1
ATOM 699 C C . ALA A 1 95 ? -2.475 -3.137 10.122 1.00 96.50 95 ALA A C 1
ATOM 701 O O . ALA A 1 95 ? -1.711 -2.239 10.473 1.00 96.50 95 ALA A O 1
ATOM 702 N N . ASN A 1 96 ? -3.345 -3.703 10.956 1.00 94.69 96 ASN A N 1
ATOM 703 C CA . ASN A 1 96 ? -3.418 -3.432 12.394 1.00 94.69 96 ASN A CA 1
ATOM 704 C C . ASN A 1 96 ? -2.567 -4.423 13.203 1.00 94.69 96 ASN A C 1
ATOM 706 O O . ASN A 1 96 ? -2.257 -4.175 14.369 1.00 94.69 96 ASN A O 1
ATOM 710 N N . LYS A 1 97 ? -2.178 -5.542 12.584 1.00 94.12 97 LYS A N 1
ATOM 711 C CA . LYS A 1 97 ? -1.251 -6.531 13.130 1.00 94.12 97 LYS A CA 1
ATOM 712 C C . LYS A 1 97 ? -0.445 -7.161 11.997 1.00 94.12 97 LYS A C 1
ATOM 714 O O . LYS A 1 97 ? -1.007 -7.487 10.954 1.00 94.12 97 LYS A O 1
ATOM 719 N N . MET A 1 98 ? 0.850 -7.356 12.227 1.00 94.06 98 MET A N 1
ATOM 720 C CA . MET A 1 98 ? 1.770 -8.039 11.316 1.00 94.06 98 MET A CA 1
ATOM 721 C C . MET A 1 98 ? 2.652 -8.990 12.128 1.00 94.06 98 MET A C 1
ATOM 723 O O . MET A 1 98 ? 3.049 -8.652 13.247 1.00 94.06 98 MET A O 1
ATOM 727 N N . THR A 1 99 ? 2.936 -10.180 11.601 1.00 94.12 99 THR A N 1
ATOM 728 C CA . THR A 1 99 ? 3.893 -11.111 12.219 1.00 94.12 99 THR A CA 1
ATOM 729 C C . THR A 1 99 ? 5.326 -10.592 12.109 1.00 94.12 99 THR A C 1
ATOM 731 O O . THR A 1 99 ? 5.676 -9.924 11.141 1.00 94.12 99 THR A O 1
ATOM 734 N N . GLU A 1 100 ? 6.183 -10.921 13.078 1.00 94.12 100 GLU A N 1
ATOM 735 C CA . GLU A 1 100 ? 7.592 -10.506 13.030 1.00 94.12 100 GLU A CA 1
ATOM 736 C C . GLU A 1 100 ? 8.334 -11.115 11.838 1.00 94.12 100 GLU A C 1
ATOM 738 O O . GLU A 1 100 ? 9.070 -10.414 11.148 1.00 94.12 100 GLU A O 1
ATOM 743 N N . GLU A 1 101 ? 8.102 -12.390 11.539 1.00 92.19 101 GLU A N 1
ATOM 744 C CA . GLU A 1 101 ? 8.610 -13.010 10.321 1.00 92.19 101 GLU A CA 1
ATOM 745 C C . GLU A 1 101 ? 7.501 -13.057 9.251 1.00 92.19 101 GLU A C 1
ATOM 747 O O . GLU A 1 101 ? 6.376 -13.466 9.564 1.00 92.19 101 GLU A O 1
ATOM 752 N N . PRO A 1 102 ? 7.768 -12.625 8.002 1.00 90.25 102 PRO A N 1
ATOM 753 C CA . PRO A 1 102 ? 8.997 -11.977 7.526 1.00 90.25 102 PRO A CA 1
ATOM 754 C C . PRO A 1 102 ? 9.000 -10.439 7.686 1.00 90.25 102 PRO A C 1
ATOM 756 O O . PRO A 1 102 ? 10.015 -9.799 7.421 1.00 90.25 102 PRO A O 1
ATOM 759 N N . PHE A 1 103 ? 7.887 -9.819 8.093 1.00 92.19 103 PHE A N 1
ATOM 760 C CA . PHE A 1 103 ? 7.680 -8.370 7.943 1.00 92.19 103 PHE A CA 1
ATOM 761 C C . PHE A 1 103 ? 8.620 -7.490 8.772 1.00 92.19 103 PHE A C 1
ATOM 763 O O . PHE A 1 103 ? 8.962 -6.387 8.355 1.00 92.19 103 PHE A O 1
ATOM 770 N N . GLY A 1 104 ? 9.068 -7.963 9.929 1.00 91.94 104 GLY A N 1
ATOM 771 C CA . GLY A 1 104 ? 10.024 -7.270 10.788 1.00 91.94 104 GLY A CA 1
ATOM 772 C C . GLY A 1 104 ? 11.467 -7.306 10.279 1.00 91.94 104 GLY A C 1
ATOM 773 O O . GLY A 1 104 ? 12.317 -6.657 10.891 1.00 91.94 104 GLY A O 1
ATOM 774 N N . LEU A 1 105 ? 11.740 -8.059 9.205 1.00 91.25 105 LEU A N 1
ATOM 775 C CA . LEU A 1 105 ? 13.046 -8.171 8.545 1.00 91.25 105 LEU A CA 1
ATOM 776 C C . LEU A 1 105 ? 13.155 -7.294 7.290 1.00 91.25 105 LEU A C 1
ATOM 778 O O . LEU A 1 105 ? 14.250 -7.110 6.757 1.00 91.25 105 LEU A O 1
ATOM 782 N N . PHE A 1 106 ? 12.034 -6.772 6.790 1.00 91.62 106 PHE A N 1
ATOM 783 C CA . PHE A 1 106 ? 12.012 -5.961 5.580 1.00 91.62 106 PHE A CA 1
ATOM 784 C C . PHE A 1 106 ? 12.495 -4.530 5.833 1.00 91.62 106 PHE A C 1
ATOM 786 O O . PHE A 1 106 ? 12.322 -3.979 6.914 1.00 91.62 106 PHE A O 1
ATOM 793 N N . GLN A 1 107 ? 13.092 -3.924 4.803 1.00 93.06 107 GLN A N 1
ATOM 794 C CA . GLN A 1 107 ? 13.468 -2.501 4.796 1.00 93.06 107 GLN A CA 1
ATOM 795 C C . GLN A 1 107 ? 12.408 -1.602 4.139 1.00 93.06 107 GLN A C 1
ATOM 797 O O . GLN A 1 107 ? 12.505 -0.377 4.200 1.00 93.06 107 GLN A O 1
ATOM 802 N N . PHE A 1 108 ? 11.433 -2.198 3.454 1.00 94.56 108 PHE A N 1
ATOM 803 C CA . PHE A 1 108 ? 10.298 -1.496 2.866 1.00 94.56 108 PHE A CA 1
ATOM 804 C C . PHE A 1 108 ? 9.115 -1.510 3.835 1.00 94.56 108 PHE A C 1
ATOM 806 O O . PHE A 1 108 ? 8.936 -2.477 4.571 1.00 94.56 108 PHE A O 1
ATOM 813 N N . ASP A 1 109 ? 8.295 -0.462 3.789 1.00 97.06 109 ASP A N 1
ATOM 814 C CA . ASP A 1 109 ? 7.172 -0.289 4.713 1.00 97.06 109 ASP A CA 1
ATOM 815 C C . ASP A 1 109 ? 5.991 -1.215 4.397 1.00 97.06 109 ASP A C 1
ATOM 817 O O . ASP A 1 109 ? 5.245 -1.602 5.293 1.00 97.06 109 ASP A O 1
ATOM 821 N N . GLY A 1 110 ? 5.775 -1.540 3.119 1.00 95.50 110 GLY A N 1
ATOM 822 C CA . GLY A 1 110 ? 4.582 -2.268 2.692 1.00 95.50 110 GLY A CA 1
ATOM 823 C C . GLY A 1 110 ? 4.736 -3.077 1.411 1.00 95.50 110 GLY A C 1
ATOM 824 O O . GLY A 1 110 ? 5.803 -3.149 0.801 1.00 95.50 110 GLY A O 1
ATOM 825 N N . VAL A 1 111 ? 3.632 -3.691 0.999 1.00 95.00 111 VAL A N 1
ATOM 826 C CA . VAL A 1 111 ? 3.561 -4.574 -0.172 1.00 95.00 111 VAL A CA 1
ATOM 827 C C . VAL A 1 111 ? 2.572 -3.993 -1.165 1.00 95.00 111 VAL A C 1
ATOM 829 O O . VAL A 1 111 ? 1.441 -3.682 -0.798 1.00 95.00 111 VAL A O 1
ATOM 832 N N . LEU A 1 112 ? 2.983 -3.869 -2.423 1.00 96.25 112 LEU A N 1
ATOM 833 C CA . LEU A 1 112 ? 2.132 -3.434 -3.519 1.00 96.25 112 LEU A CA 1
ATOM 834 C C . LEU A 1 112 ? 1.940 -4.585 -4.503 1.00 96.25 112 LEU A C 1
ATOM 836 O O . LEU A 1 112 ? 2.835 -4.914 -5.284 1.00 96.25 112 LEU A O 1
ATOM 840 N N . GLY A 1 113 ? 0.749 -5.174 -4.459 1.00 95.12 113 GLY A N 1
ATOM 841 C CA . GLY A 1 113 ? 0.346 -6.258 -5.340 1.00 95.12 113 GLY A CA 1
ATOM 842 C C . GLY A 1 113 ? 0.148 -5.822 -6.796 1.00 95.12 113 GLY A C 1
ATOM 843 O O . GLY A 1 113 ? -0.581 -4.874 -7.0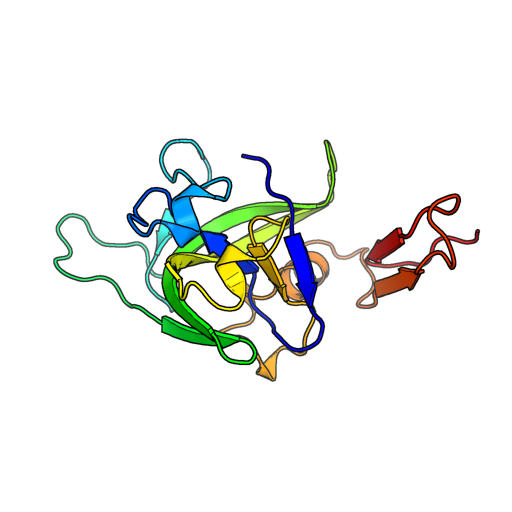89 1.00 95.12 113 GLY A O 1
ATOM 844 N N . LEU A 1 114 ? 0.774 -6.556 -7.711 1.00 95.38 114 LEU A N 1
ATOM 845 C CA . LEU A 1 114 ? 0.653 -6.449 -9.170 1.00 95.38 114 LEU A CA 1
ATOM 846 C C . LEU A 1 114 ? 0.058 -7.719 -9.799 1.00 95.38 114 LEU A C 1
ATOM 848 O O . LEU A 1 114 ? 0.088 -7.895 -11.017 1.00 95.38 114 LEU A O 1
ATOM 852 N N . GLY A 1 115 ? -0.436 -8.629 -8.963 1.00 91.00 115 GLY A N 1
ATOM 853 C CA . GLY A 1 115 ? -1.052 -9.876 -9.377 1.00 91.00 115 GLY A CA 1
ATOM 854 C C . GLY A 1 115 ? -2.392 -9.686 -10.089 1.00 91.00 115 GLY A C 1
ATOM 855 O O . GLY A 1 115 ? -2.939 -8.589 -10.218 1.00 91.00 115 GLY A O 1
ATOM 856 N N . LEU A 1 116 ? -2.934 -10.804 -10.566 1.00 88.44 116 LEU A N 1
ATOM 857 C CA . LEU A 1 116 ? -4.191 -10.835 -11.311 1.00 88.44 116 LEU A CA 1
ATOM 858 C C . LEU A 1 116 ? -5.386 -10.421 -10.442 1.00 88.44 116 LEU A C 1
ATOM 860 O O . LEU A 1 116 ? -5.405 -10.653 -9.236 1.00 88.44 116 LEU A O 1
ATOM 864 N N . GLY A 1 117 ? -6.446 -9.915 -11.083 1.00 83.69 117 GLY A N 1
ATOM 865 C CA . GLY A 1 117 ? -7.676 -9.490 -10.401 1.00 83.69 117 GLY A CA 1
ATOM 866 C C . GLY A 1 117 ? -8.372 -10.585 -9.576 1.00 83.69 117 GLY A C 1
ATOM 867 O O . GLY A 1 117 ? -9.113 -10.276 -8.655 1.00 83.69 117 GLY A O 1
ATOM 868 N N . ALA A 1 118 ? -8.097 -11.865 -9.842 1.00 86.25 118 ALA A N 1
ATOM 869 C CA . ALA A 1 118 ? -8.591 -12.975 -9.023 1.00 86.25 118 ALA A CA 1
ATOM 870 C C . ALA A 1 118 ? -7.969 -13.034 -7.609 1.00 86.25 118 ALA A C 1
ATOM 872 O O . ALA A 1 118 ? -8.451 -13.783 -6.766 1.00 86.25 118 ALA A O 1
ATOM 873 N N . LEU A 1 119 ? -6.898 -12.274 -7.354 1.00 85.75 119 LEU A N 1
ATOM 874 C CA . LEU A 1 119 ? -6.184 -12.218 -6.074 1.00 85.75 119 LEU A CA 1
ATOM 875 C C . LEU A 1 119 ? -6.595 -11.016 -5.206 1.00 85.75 119 LEU A C 1
ATOM 877 O O . LEU A 1 119 ? -5.993 -10.793 -4.153 1.00 85.75 119 LEU A O 1
ATOM 881 N N . VAL A 1 120 ? -7.589 -10.230 -5.638 1.00 90.50 120 VAL A N 1
ATOM 882 C CA . VAL A 1 120 ? -8.151 -9.111 -4.866 1.00 90.50 120 VAL A CA 1
ATOM 883 C C . VAL A 1 120 ? -9.589 -9.375 -4.439 1.00 90.50 120 VAL A C 1
ATOM 885 O O . VAL A 1 120 ? -10.330 -10.065 -5.134 1.00 90.50 120 VAL A O 1
ATOM 888 N N . LEU A 1 121 ? -10.001 -8.785 -3.310 1.00 91.50 121 LEU A N 1
ATOM 889 C CA . LEU A 1 121 ? -11.389 -8.849 -2.830 1.00 91.50 121 LEU A CA 1
ATOM 890 C C . LEU A 1 121 ? -12.390 -8.256 -3.834 1.00 91.50 121 LEU A C 1
ATOM 892 O O . LEU A 1 121 ? -13.502 -8.754 -3.990 1.00 91.50 121 LEU A O 1
ATOM 896 N N . SER A 1 122 ? -12.002 -7.160 -4.482 1.00 95.00 122 SER A N 1
ATOM 897 C CA . SER A 1 122 ? -12.761 -6.481 -5.534 1.00 95.00 122 SER A CA 1
ATOM 898 C C . SER A 1 122 ? -11.808 -5.653 -6.408 1.00 95.00 122 SER A C 1
ATOM 900 O O . SER A 1 122 ? -10.697 -5.343 -5.958 1.00 95.00 122 SER A O 1
ATOM 902 N N . PRO A 1 123 ? -12.184 -5.306 -7.655 1.00 96.62 123 PRO A N 1
ATOM 903 C CA . PRO A 1 123 ? -11.312 -4.572 -8.579 1.00 96.62 123 PRO A CA 1
ATOM 904 C C . PRO A 1 123 ? -10.749 -3.256 -8.021 1.00 96.62 123 PRO A C 1
ATOM 906 O O . PRO A 1 123 ? -9.672 -2.823 -8.429 1.00 96.62 123 PRO A O 1
ATOM 909 N N . GLU A 1 124 ? -11.447 -2.621 -7.083 1.00 97.81 124 GLU A N 1
ATOM 910 C CA . GLU A 1 124 ? -11.066 -1.374 -6.417 1.00 97.81 124 GLU A CA 1
ATOM 911 C C . GLU A 1 124 ? -9.836 -1.513 -5.505 1.00 97.81 124 GLU A C 1
ATOM 913 O O . GLU A 1 124 ? -9.239 -0.502 -5.145 1.00 97.81 124 GLU A O 1
ATOM 918 N N . TYR A 1 125 ? -9.421 -2.736 -5.156 1.00 97.31 125 TYR A N 1
ATOM 919 C CA . TYR A 1 125 ? -8.204 -2.992 -4.370 1.00 97.31 125 TYR A CA 1
ATOM 920 C C . TYR A 1 125 ? -6.926 -3.124 -5.208 1.00 97.31 125 TYR A C 1
ATOM 922 O O . TYR A 1 125 ? -5.827 -3.122 -4.653 1.00 97.31 125 TYR A O 1
ATOM 930 N N . SER A 1 126 ? -7.042 -3.257 -6.533 1.00 96.75 126 SER A N 1
ATOM 931 C CA . SER A 1 126 ? -5.878 -3.353 -7.415 1.00 96.75 126 SER A CA 1
ATOM 932 C C . SER A 1 126 ? -5.429 -1.960 -7.838 1.00 96.75 126 SER A C 1
ATOM 934 O O . SER A 1 126 ? -6.098 -1.322 -8.651 1.00 96.75 126 SER A O 1
ATOM 936 N N . LEU A 1 127 ? -4.272 -1.496 -7.349 1.00 96.19 127 LEU A N 1
ATOM 937 C CA . LEU A 1 127 ? -3.727 -0.199 -7.770 1.00 96.19 127 LEU A CA 1
ATOM 938 C C . LEU A 1 127 ? -3.542 -0.141 -9.285 1.00 96.19 127 LEU A C 1
ATOM 940 O O . LEU A 1 127 ? -4.029 0.782 -9.928 1.00 96.19 127 LEU A O 1
ATOM 944 N N . PHE A 1 128 ? -2.869 -1.138 -9.861 1.00 94.94 128 PHE A N 1
ATOM 945 C CA . PHE A 1 128 ? -2.614 -1.153 -11.297 1.00 94.94 128 PHE A CA 1
ATOM 946 C C . PHE A 1 128 ? -3.914 -1.247 -12.109 1.00 94.94 128 PHE A C 1
ATOM 948 O O . PHE A 1 128 ? -4.081 -0.518 -13.086 1.00 94.94 128 PHE A O 1
ATOM 955 N N . GLY A 1 129 ? -4.870 -2.073 -11.670 1.00 95.12 129 GLY A N 1
ATOM 956 C CA . GLY A 1 129 ? -6.186 -2.160 -12.303 1.00 95.12 129 GLY A CA 1
ATOM 957 C C . GLY A 1 129 ? -6.933 -0.825 -12.291 1.00 95.12 129 GLY A C 1
ATOM 958 O O . GLY A 1 129 ? -7.447 -0.400 -13.325 1.00 95.12 129 GLY A O 1
ATOM 959 N N . GLN A 1 130 ? -6.941 -0.126 -11.153 1.00 96.69 130 GLN A N 1
ATOM 960 C CA . GLN A 1 130 ? -7.565 1.192 -11.032 1.00 96.69 130 GLN A CA 1
ATOM 961 C C . GLN A 1 130 ? -6.819 2.268 -11.821 1.00 96.69 130 GLN A C 1
ATOM 963 O O . GLN A 1 130 ? -7.457 3.111 -12.445 1.00 96.69 130 GLN A O 1
ATOM 968 N N . MET A 1 131 ? -5.488 2.216 -11.883 1.00 94.31 131 MET A N 1
ATOM 969 C CA . MET A 1 131 ? -4.705 3.112 -12.732 1.00 94.31 131 MET A CA 1
ATOM 970 C C . MET A 1 131 ? -5.098 2.976 -14.204 1.00 94.31 131 MET A C 1
ATOM 972 O O . MET A 1 131 ? -5.350 3.989 -14.851 1.00 94.31 131 MET A O 1
ATOM 976 N N . VAL A 1 132 ? -5.219 1.751 -14.720 1.00 93.69 132 VAL A N 1
ATOM 977 C CA . VAL A 1 132 ? -5.672 1.508 -16.099 1.00 93.69 132 VAL A CA 1
ATOM 978 C C . VAL A 1 132 ? -7.119 1.975 -16.294 1.00 93.69 132 VAL A C 1
ATOM 980 O O . VAL A 1 132 ? -7.420 2.655 -17.271 1.00 93.69 132 VAL A O 1
ATOM 983 N N . ALA A 1 133 ? -8.020 1.655 -15.361 1.00 94.81 133 ALA A N 1
ATOM 984 C CA . ALA A 1 133 ? -9.439 1.997 -15.473 1.00 94.81 133 ALA A CA 1
ATOM 985 C C . ALA A 1 133 ? -9.707 3.513 -15.418 1.00 94.81 133 ALA A C 1
ATOM 987 O O . ALA A 1 133 ? -10.592 4.012 -16.112 1.00 94.81 133 ALA A O 1
ATOM 988 N N . GLN A 1 134 ? -8.946 4.246 -14.603 1.00 94.81 134 GLN A N 1
ATOM 989 C CA . GLN A 1 134 ? -9.130 5.682 -14.375 1.00 94.81 134 GLN A CA 1
ATOM 990 C C . GLN A 1 134 ? -8.316 6.551 -15.347 1.00 94.81 134 GLN A C 1
ATOM 992 O O . GLN A 1 134 ? -8.548 7.757 -15.424 1.00 94.81 134 GLN A O 1
ATOM 997 N N . ASN A 1 135 ? -7.395 5.963 -16.120 1.00 90.50 135 ASN A N 1
ATOM 998 C CA . ASN A 1 135 ? -6.557 6.678 -17.083 1.00 90.50 135 ASN A CA 1
ATOM 999 C C . ASN A 1 135 ? -6.689 6.046 -18.483 1.00 90.50 135 ASN A C 1
ATOM 1001 O O . ASN A 1 135 ? -5.894 5.173 -18.828 1.00 90.50 135 ASN A O 1
ATOM 1005 N N . PRO A 1 136 ? -7.624 6.516 -19.339 1.00 86.94 136 PRO A N 1
ATOM 1006 C CA . PRO A 1 136 ? -7.922 5.899 -20.640 1.00 86.94 136 PRO A CA 1
ATOM 1007 C C . PRO A 1 136 ? -6.740 5.764 -21.616 1.00 86.94 136 PRO A C 1
ATOM 1009 O O . PRO A 1 136 ? -6.815 4.991 -22.565 1.00 86.94 136 PRO A O 1
ATOM 1012 N N . GLY A 1 137 ? -5.662 6.530 -21.421 1.00 88.69 137 GLY A N 1
ATOM 1013 C CA . GLY A 1 137 ? -4.443 6.438 -22.231 1.00 88.69 137 GLY A CA 1
ATOM 1014 C C . GLY A 1 137 ? -3.430 5.392 -21.749 1.00 88.69 137 GLY A C 1
ATOM 1015 O O . GLY A 1 137 ? -2.470 5.113 -22.464 1.00 88.69 137 GLY A O 1
ATOM 1016 N N . MET A 1 138 ? -3.609 4.825 -20.553 1.00 90.62 138 MET A N 1
ATOM 1017 C CA . MET A 1 138 ? -2.674 3.868 -19.968 1.00 90.62 138 MET A CA 1
ATOM 1018 C C . MET A 1 138 ? -2.907 2.463 -20.525 1.00 90.62 138 MET A C 1
ATOM 1020 O O . MET A 1 138 ? -4.016 1.936 -20.485 1.00 90.62 138 MET A O 1
ATOM 1024 N N . GLN A 1 139 ? -1.841 1.829 -21.013 1.00 93.19 139 GLN A N 1
ATOM 1025 C CA . GLN A 1 139 ? -1.910 0.452 -21.493 1.00 93.19 139 GLN A CA 1
ATOM 1026 C C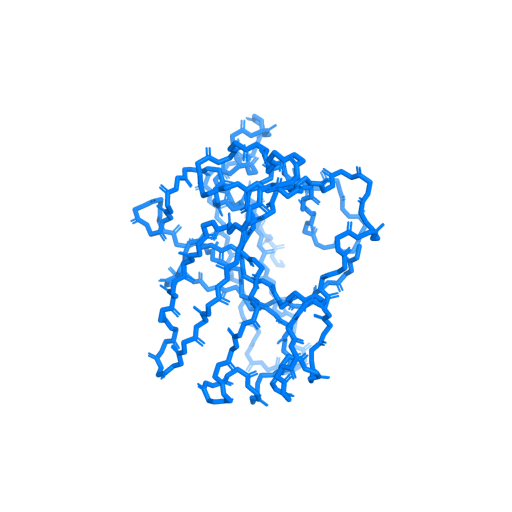 . GLN A 1 139 ? -1.893 -0.556 -20.326 1.00 93.19 139 GLN A C 1
ATOM 1028 O O . GLN A 1 139 ? -1.185 -0.337 -19.342 1.00 93.19 139 GLN A O 1
ATOM 1033 N N . PRO A 1 140 ? -2.612 -1.691 -20.422 1.00 92.75 140 PRO A N 1
ATOM 1034 C CA . PRO A 1 140 ? -2.728 -2.682 -19.349 1.00 92.75 140 PRO A CA 1
ATOM 1035 C C . PRO A 1 140 ? -1.515 -3.628 -19.275 1.00 92.75 140 PRO A C 1
ATOM 1037 O O . PRO A 1 140 ? -1.664 -4.843 -19.178 1.00 92.75 140 PRO A O 1
ATOM 1040 N N . HIS A 1 141 ? -0.300 -3.086 -19.336 1.00 92.62 141 HIS A N 1
ATOM 1041 C CA . HIS A 1 141 ? 0.933 -3.829 -19.087 1.00 92.62 141 HIS A CA 1
ATOM 1042 C C . HIS A 1 141 ? 1.908 -3.015 -18.233 1.00 92.62 141 HIS A C 1
ATOM 1044 O O . HIS A 1 141 ? 1.841 -1.786 -18.175 1.00 92.62 141 HIS A O 1
ATOM 1050 N N . PHE A 1 142 ? 2.838 -3.714 -17.592 1.00 92.62 142 PHE A N 1
ATOM 1051 C CA . PHE A 1 142 ? 3.988 -3.122 -16.924 1.00 92.62 142 PHE A CA 1
ATOM 1052 C C . PHE A 1 142 ? 5.246 -3.918 -17.277 1.00 92.62 142 PHE A C 1
ATOM 1054 O O . PHE A 1 142 ? 5.165 -5.101 -17.616 1.00 92.62 142 PHE A O 1
ATOM 1061 N N . SER A 1 143 ? 6.407 -3.277 -17.198 1.00 92.62 143 SER A N 1
ATOM 1062 C CA . SER A 1 143 ? 7.708 -3.917 -17.395 1.00 92.62 143 SER A CA 1
ATOM 1063 C C . SER A 1 143 ? 8.589 -3.705 -16.178 1.00 92.62 143 SER A C 1
ATOM 1065 O O . SER A 1 143 ? 8.590 -2.620 -15.600 1.00 92.62 143 SER A O 1
ATOM 1067 N N . VAL A 1 144 ? 9.370 -4.721 -15.821 1.00 91.94 144 VAL A N 1
ATOM 1068 C CA . VAL A 1 144 ? 10.351 -4.649 -14.736 1.00 91.94 144 VAL A CA 1
ATOM 1069 C C . VAL A 1 144 ? 11.735 -4.887 -15.318 1.00 91.94 144 VAL A C 1
ATOM 1071 O O . VAL A 1 144 ? 11.976 -5.903 -15.969 1.00 91.94 144 VAL A O 1
ATOM 1074 N N . PHE A 1 145 ? 12.646 -3.960 -15.053 1.00 91.69 145 PHE A N 1
ATOM 1075 C CA . PHE A 1 145 ? 14.069 -4.106 -15.301 1.00 91.69 145 PHE A CA 1
ATOM 1076 C C . PHE A 1 145 ? 14.797 -4.182 -13.960 1.00 91.69 145 PHE A C 1
ATOM 1078 O O . PHE A 1 145 ? 14.672 -3.289 -13.123 1.00 91.69 145 PHE A O 1
ATOM 1085 N N . LEU A 1 146 ? 15.569 -5.247 -13.758 1.00 90.69 146 LEU A N 1
ATOM 1086 C CA . LEU A 1 146 ? 16.410 -5.414 -12.578 1.00 90.69 146 LEU A CA 1
ATOM 1087 C C . LEU A 1 146 ? 17.869 -5.262 -12.995 1.00 90.69 146 LEU A C 1
ATOM 1089 O O . LEU A 1 146 ? 18.363 -6.021 -13.834 1.00 90.69 146 LEU A O 1
ATOM 1093 N N . ALA A 1 147 ? 18.547 -4.275 -12.413 1.00 91.19 147 ALA A N 1
ATOM 1094 C CA . ALA A 1 147 ? 19.974 -4.095 -12.618 1.00 91.19 147 ALA A CA 1
ATOM 1095 C C . ALA A 1 147 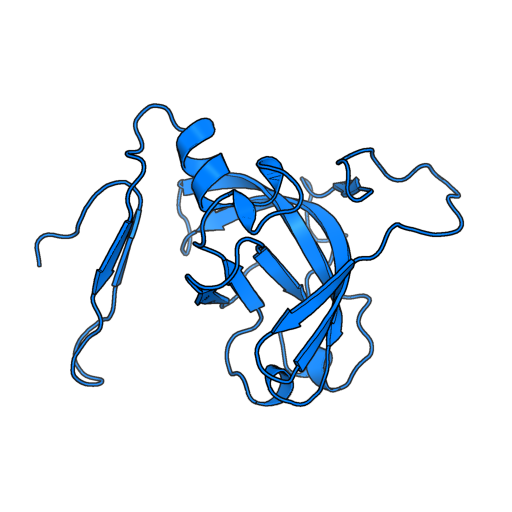? 20.749 -5.316 -12.099 1.00 91.19 147 ALA A C 1
ATOM 1097 O O . ALA A 1 147 ? 20.363 -5.954 -11.120 1.00 91.19 147 ALA A O 1
ATOM 1098 N N . ARG A 1 148 ? 21.844 -5.657 -12.786 1.00 85.06 148 ARG A N 1
ATOM 1099 C CA . ARG A 1 148 ? 22.673 -6.827 -12.447 1.00 85.06 148 ARG A CA 1
ATOM 1100 C C . ARG A 1 148 ? 23.565 -6.605 -11.230 1.00 85.06 148 ARG A C 1
ATOM 1102 O O . ARG A 1 148 ? 24.019 -7.575 -10.634 1.00 85.06 148 ARG A O 1
ATOM 1109 N N . ASP A 1 149 ? 23.838 -5.349 -10.913 1.00 87.56 149 ASP A N 1
ATOM 1110 C CA . ASP A 1 149 ? 24.688 -4.917 -9.817 1.00 87.56 149 ASP A CA 1
ATOM 1111 C C . ASP A 1 149 ? 24.183 -3.580 -9.259 1.00 87.56 149 ASP A C 1
ATOM 1113 O O . ASP A 1 149 ? 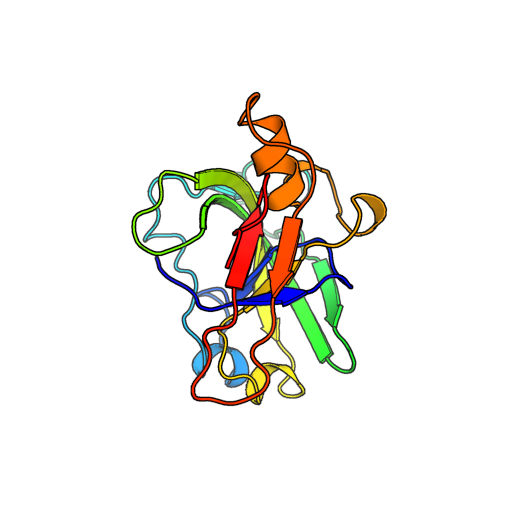23.307 -2.934 -9.844 1.00 87.56 149 ASP A O 1
ATOM 1117 N N . ASP A 1 150 ? 24.766 -3.162 -8.138 1.00 79.06 150 ASP A N 1
ATOM 1118 C CA . ASP A 1 150 ? 24.392 -1.941 -7.418 1.00 79.06 150 ASP A CA 1
ATOM 1119 C C . ASP A 1 150 ? 24.777 -0.646 -8.160 1.00 79.06 150 ASP A C 1
ATOM 1121 O O . ASP A 1 150 ? 24.478 0.453 -7.691 1.00 79.06 150 ASP A O 1
ATOM 1125 N N . THR A 1 151 ? 25.465 -0.744 -9.305 1.00 80.81 151 THR A N 1
ATOM 1126 C CA . THR A 1 151 ? 25.829 0.418 -10.130 1.00 80.81 151 THR A CA 1
ATOM 1127 C C . THR A 1 151 ? 24.744 0.761 -11.148 1.00 80.81 151 THR A C 1
ATOM 1129 O O . THR A 1 151 ? 24.610 1.922 -11.544 1.00 80.81 151 THR A O 1
ATOM 1132 N N . GLY A 1 152 ? 23.937 -0.227 -11.548 1.00 79.50 152 GLY A N 1
ATOM 1133 C CA . GLY A 1 152 ? 22.771 -0.027 -12.400 1.00 79.50 152 GLY A CA 1
ATOM 1134 C C . GLY A 1 152 ? 21.524 0.381 -11.609 1.00 79.50 152 GLY A C 1
ATOM 1135 O O . GLY A 1 152 ? 21.376 0.081 -10.428 1.00 79.50 152 GLY A O 1
ATOM 1136 N N . ARG A 1 153 ? 20.577 1.051 -12.275 1.00 85.38 153 ARG A N 1
ATOM 1137 C CA . ARG A 1 153 ? 19.269 1.380 -11.686 1.00 85.38 153 ARG A CA 1
ATOM 1138 C C . ARG A 1 153 ? 18.222 0.374 -12.142 1.00 85.38 153 ARG A C 1
ATOM 1140 O O . ARG A 1 153 ? 17.969 0.257 -13.337 1.00 85.38 153 ARG A O 1
ATOM 1147 N N . SER A 1 154 ? 17.608 -0.326 -11.195 1.00 90.56 154 SER A N 1
ATOM 1148 C CA . SER A 1 154 ? 16.382 -1.086 -11.450 1.00 90.56 154 SER A CA 1
ATOM 1149 C C . SER A 1 154 ? 15.218 -0.128 -11.705 1.00 90.56 154 SER A C 1
ATOM 1151 O O . SER A 1 154 ? 15.160 0.955 -11.118 1.00 90.56 154 SER A O 1
ATOM 1153 N N . ALA A 1 155 ? 14.289 -0.528 -12.565 1.00 90.31 155 ALA A N 1
ATOM 1154 C CA . ALA A 1 155 ? 13.151 0.285 -12.964 1.00 90.31 155 ALA A CA 1
ATOM 1155 C C . ALA A 1 155 ? 11.888 -0.568 -13.101 1.00 90.31 155 ALA A C 1
ATOM 1157 O O . ALA A 1 155 ? 11.937 -1.753 -13.433 1.00 90.31 155 ALA A O 1
ATOM 1158 N N . ILE A 1 156 ? 10.744 0.065 -12.869 1.00 90.94 156 ILE A N 1
ATOM 1159 C CA . ILE A 1 156 ? 9.432 -0.468 -13.216 1.00 90.94 156 ILE A CA 1
ATOM 1160 C C . ILE A 1 156 ? 8.664 0.608 -13.979 1.00 90.94 156 ILE A C 1
ATOM 1162 O O . ILE A 1 156 ? 8.651 1.771 -13.575 1.00 90.94 156 ILE A O 1
ATOM 1166 N N . SER A 1 157 ? 8.030 0.218 -15.081 1.00 90.69 157 SER A N 1
ATOM 1167 C CA . SER A 1 157 ? 7.270 1.113 -15.958 1.00 90.69 157 SER A CA 1
ATOM 1168 C C . SER A 1 157 ? 5.840 0.602 -16.082 1.00 90.69 157 SER A C 1
ATOM 1170 O O . SER A 1 157 ? 5.634 -0.591 -16.288 1.00 90.69 157 SER A O 1
ATOM 1172 N N . PHE A 1 158 ? 4.856 1.495 -15.971 1.00 90.12 158 PHE A N 1
ATOM 1173 C CA . PHE A 1 158 ? 3.430 1.180 -16.103 1.00 90.12 158 PHE A CA 1
ATOM 1174 C C . PHE A 1 158 ? 2.870 1.830 -17.371 1.00 90.12 158 PHE A C 1
ATOM 1176 O O . PHE A 1 158 ? 3.045 3.030 -17.571 1.00 90.12 158 PHE A O 1
ATOM 1183 N N . GLY A 1 159 ? 2.183 1.058 -18.216 1.00 86.50 159 GLY A N 1
ATOM 1184 C CA . GLY A 1 159 ? 1.576 1.554 -19.456 1.00 86.50 159 GLY A CA 1
ATOM 1185 C C . GLY A 1 159 ? 2.541 1.787 -20.622 1.00 86.50 159 GLY A C 1
ATOM 1186 O O . GLY A 1 159 ? 2.137 2.379 -21.621 1.00 86.50 159 GLY A O 1
ATOM 1187 N N . GLY A 1 160 ? 3.786 1.326 -20.501 1.00 77.44 160 GLY A N 1
ATOM 1188 C CA . GLY A 1 160 ? 4.834 1.384 -21.518 1.00 77.44 160 GLY A CA 1
ATOM 1189 C C . GLY A 1 160 ? 6.096 0.663 -21.036 1.00 77.44 160 GLY A C 1
ATOM 1190 O O . GLY A 1 160 ? 6.083 0.045 -19.970 1.00 77.44 160 GLY A O 1
ATOM 1191 N N . HIS A 1 161 ? 7.190 0.778 -21.790 1.00 64.38 161 HIS A N 1
ATOM 1192 C CA . HIS A 1 161 ? 8.528 0.340 -21.379 1.00 64.38 161 HIS A CA 1
ATOM 1193 C C . HIS A 1 161 ? 9.516 1.509 -21.455 1.00 64.38 161 HIS A C 1
ATOM 1195 O O . HIS A 1 161 ? 9.395 2.363 -22.335 1.00 64.38 161 HIS A O 1
ATOM 1201 N N . GLU A 1 162 ? 10.521 1.544 -20.580 1.00 61.22 162 GLU A N 1
ATOM 1202 C CA . GLU A 1 162 ? 11.701 2.375 -20.837 1.00 61.22 162 GLU A CA 1
ATOM 1203 C C . GLU A 1 162 ? 12.570 1.696 -21.907 1.00 61.22 162 GLU A C 1
ATOM 1205 O O . GLU A 1 162 ? 12.967 0.540 -21.751 1.00 61.22 162 GLU A O 1
ATOM 1210 N N . GLU A 1 163 ? 12.834 2.394 -23.015 1.00 49.50 163 GLU A N 1
ATOM 1211 C CA . GLU A 1 163 ? 13.964 2.052 -23.887 1.00 49.50 163 GLU A CA 1
ATOM 1212 C C . GLU A 1 163 ? 15.227 2.569 -23.192 1.00 49.50 163 GLU A C 1
ATOM 1214 O O . GLU A 1 163 ? 15.347 3.773 -22.960 1.00 49.50 163 GLU A O 1
ATOM 1219 N N . GLY A 1 164 ? 16.084 1.644 -22.751 1.00 49.22 164 GLY A N 1
ATOM 1220 C CA . GLY A 1 164 ? 17.297 1.944 -21.980 1.00 49.22 164 GLY A CA 1
ATOM 1221 C C . GLY A 1 164 ? 18.363 2.729 -22.734 1.00 49.22 164 GLY A C 1
ATOM 1222 O O . GLY A 1 164 ? 18.326 2.765 -23.984 1.00 49.22 164 GLY A O 1
#

Secondary structure (DSSP, 8-state):
----EEEETT--SEEEEBTT--STTGGGS--B-GGG-SS-EEE-TTSPBPPTT-S----EEEEETTEEEEEEEEEEEEE-STT-S-EEEEEEEEEEEE-STTGGG-SSSEEEE-S-GGGSSSGGG-HHHHHHHH-TT--S-EEEE--SSTTSPPEEEESS----

InterPro domains:
  IPR001461 Aspartic peptidase A1 [PTHR47966] (1-162)
  IPR021109 Aspartic peptidase domain superfamily [G3DSA:2.40.70.10] (1-160)
  IPR021109 Aspartic peptidase domain superfamily [SSF50630] (1-162)
  IPR033121 Peptidase family A1 domain [PF00026] (1-162)
  IPR033121 Peptidase family A1 domain [PS51767] (1-164)
  IPR034164 Pepsin-like domain [cd05471] (1-160)

Foldseek 3Di:
DDFFADEDQVAFFWEFAAPLAPDPLLVLGDHDDQVPAPFKFFAALVRHGDDVPDPDGHWDWDDDPPKIFIWGKMWGWDAPDDPDPQIFTAIHTHGNDIDCPPRSVDPTRIYQYPYDQVRGPHQRRGGLSRSCVVPVQADSDKDWDDDPDPVDDTDIGTRDDDPD

Organism: NCBI:txid327968

pLDDT: mean 91.03, std 8.75, range [49.22, 98.44]

Sequence (164 aa):
QTFTVVFDTGSGHLILPSSRCLSDTCAKHRLFDRTGSESAVDIEHDGTPIKPGAGSRDQLAISFGTGEVTGEFVYDRVCLGSGSNTCADIRVVLANKMTEEPFGLFQFDGVLGLGLGALVLSPEYSLFGQMVAQNPGMQPHFSVFLARDDTGRSAISFGGHEEG

Radius of gyration: 16.04 Å; chains: 1; bounding box: 47×32×42 Å